Protein AF-A0A3A5J247-F1 (afdb_monomer_lite)

Structure (mmCIF, N/CA/C/O backbone):
data_AF-A0A3A5J247-F1
#
_entry.id   AF-A0A3A5J247-F1
#
loop_
_atom_site.group_PDB
_atom_site.id
_atom_site.type_symbol
_atom_site.label_atom_id
_atom_site.label_alt_id
_atom_site.label_comp_id
_atom_site.label_asym_id
_atom_site.label_entity_id
_atom_site.label_seq_id
_atom_site.pdbx_PDB_ins_code
_atom_site.Cartn_x
_atom_site.Cartn_y
_atom_site.Cartn_z
_atom_site.occupancy
_atom_site.B_iso_or_equiv
_atom_site.auth_seq_id
_atom_site.auth_comp_id
_atom_site.auth_asym_id
_atom_site.auth_atom_id
_atom_site.pdbx_PDB_model_num
ATOM 1 N N . MET A 1 1 ? -22.954 -0.356 50.846 1.00 51.81 1 MET A N 1
ATOM 2 C CA . MET A 1 1 ? -23.616 -1.015 49.688 1.00 51.81 1 MET A CA 1
ATOM 3 C C . MET A 1 1 ? -23.347 -0.262 48.379 1.00 51.81 1 MET A C 1
ATOM 5 O O . MET A 1 1 ? -24.132 -0.297 47.448 1.00 51.81 1 MET A O 1
ATOM 9 N N . ASP A 1 2 ? -22.239 0.470 48.304 1.00 65.31 2 ASP A N 1
ATOM 10 C CA . ASP A 1 2 ? -21.065 0.218 47.459 1.00 65.31 2 ASP A CA 1
ATOM 11 C C . ASP A 1 2 ? -21.167 -0.979 46.493 1.00 65.31 2 ASP A C 1
ATOM 13 O O . ASP A 1 2 ? -21.435 -2.102 46.920 1.00 65.31 2 ASP A O 1
ATOM 17 N N . LYS A 1 3 ? -20.771 -0.701 45.240 1.00 62.69 3 LYS A N 1
ATOM 18 C CA . LYS A 1 3 ? -20.543 -1.591 44.083 1.00 62.69 3 LYS A CA 1
ATOM 19 C C . LYS A 1 3 ? -21.777 -1.869 43.227 1.00 62.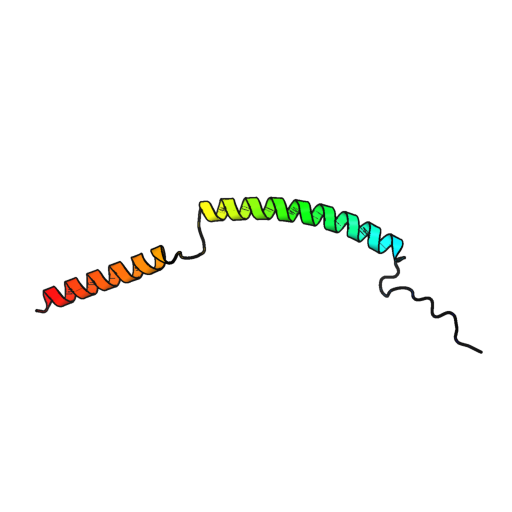69 3 LYS A C 1
ATOM 21 O O . LYS A 1 3 ? -22.469 -2.835 43.483 1.00 62.69 3 LYS A O 1
ATOM 26 N N . GLU A 1 4 ? -21.994 -1.065 42.180 1.00 64.44 4 GLU A N 1
ATOM 27 C CA . GLU A 1 4 ? -22.728 -1.522 40.971 1.00 64.44 4 GLU A CA 1
ATOM 28 C C . GLU A 1 4 ? -22.678 -0.568 39.764 1.00 64.44 4 GLU A C 1
ATOM 30 O O . GLU A 1 4 ? -23.261 -0.859 38.728 1.00 64.44 4 GLU A O 1
ATOM 35 N N . LYS A 1 5 ? -21.956 0.558 39.812 1.00 57.91 5 LYS A N 1
ATOM 36 C CA . LYS A 1 5 ? -21.760 1.382 38.607 1.00 57.91 5 LYS A CA 1
ATOM 37 C C . LYS A 1 5 ? -20.289 1.645 38.353 1.00 57.91 5 LYS A C 1
ATOM 39 O O . LYS A 1 5 ? -19.861 2.788 38.241 1.00 57.91 5 LYS A O 1
ATOM 44 N N . GLU A 1 6 ? -19.526 0.562 38.243 1.00 57.44 6 GLU A N 1
ATOM 45 C CA . GLU A 1 6 ? -18.325 0.565 37.407 1.00 57.44 6 GLU A CA 1
ATOM 46 C C . GLU A 1 6 ? -18.810 0.805 35.973 1.00 57.44 6 GLU A C 1
ATOM 48 O O . GLU A 1 6 ? -19.141 -0.108 35.217 1.00 57.44 6 GLU A O 1
ATOM 53 N N . VAL A 1 7 ? -18.977 2.085 35.639 1.00 60.75 7 VAL A N 1
ATOM 54 C CA . VAL A 1 7 ? -19.145 2.545 34.270 1.00 60.75 7 VAL A CA 1
ATOM 55 C C . VAL A 1 7 ? -17.914 2.030 33.544 1.00 60.75 7 VAL A C 1
ATOM 57 O O . VAL A 1 7 ? -16.820 2.536 33.775 1.00 60.75 7 VAL A O 1
ATOM 60 N N . HIS A 1 8 ? -18.090 1.014 32.699 1.00 55.31 8 HIS A N 1
ATOM 61 C CA . HIS A 1 8 ? -17.098 0.539 31.737 1.00 55.31 8 HIS A CA 1
ATOM 62 C C . HIS A 1 8 ? -16.784 1.664 30.735 1.00 55.31 8 HIS A C 1
ATOM 64 O O . HIS A 1 8 ? -17.126 1.618 29.557 1.00 55.31 8 HIS A O 1
ATOM 70 N N . ARG A 1 9 ? -16.163 2.736 31.218 1.00 57.91 9 ARG A N 1
ATOM 71 C CA . ARG A 1 9 ? -15.554 3.777 30.416 1.00 57.91 9 ARG A CA 1
ATOM 72 C C . ARG A 1 9 ? -14.219 3.191 29.996 1.00 57.91 9 ARG A C 1
ATOM 74 O O . ARG A 1 9 ? -13.322 3.011 30.814 1.00 57.91 9 ARG A O 1
ATOM 81 N N . SER A 1 10 ? -14.141 2.803 28.730 1.00 59.16 10 SER A N 1
ATOM 82 C CA . SER A 1 10 ? -12.906 2.407 28.059 1.00 59.16 10 SER A CA 1
ATOM 83 C C . SER A 1 10 ? -11.777 3.377 28.428 1.00 59.16 10 SER A C 1
ATOM 85 O O . SER A 1 10 ? -11.993 4.585 28.527 1.00 59.16 10 SER A O 1
ATOM 87 N N . LEU A 1 11 ? -10.566 2.848 28.631 1.00 63.31 11 LEU A N 1
ATOM 88 C CA . LEU A 1 11 ? -9.384 3.584 29.115 1.00 63.31 11 LEU A CA 1
ATOM 89 C C . LEU A 1 11 ? -9.019 4.831 28.276 1.00 63.31 11 LEU A C 1
ATOM 91 O O . LEU A 1 11 ? -8.238 5.662 28.725 1.00 63.31 11 LEU A O 1
ATOM 95 N N . SER A 1 12 ? -9.589 4.980 27.076 1.00 62.94 12 SER A N 1
ATOM 96 C CA . SER A 1 12 ? -9.436 6.137 26.189 1.00 62.94 12 SER A CA 1
ATOM 97 C C . SER A 1 12 ? -10.460 7.265 26.409 1.00 62.94 12 SER A C 1
ATOM 99 O O . SER A 1 12 ? -10.323 8.322 25.803 1.00 62.94 12 SER A O 1
ATOM 101 N N . GLY A 1 13 ? -11.492 7.077 27.243 1.00 62.53 13 GLY A N 1
ATOM 102 C CA . GLY A 1 13 ? -12.493 8.109 27.549 1.00 62.53 13 GLY A CA 1
ATOM 103 C C . GLY A 1 13 ? -13.498 8.414 26.426 1.00 62.53 13 GLY A C 1
ATOM 104 O O . GLY A 1 13 ? -14.247 9.385 26.532 1.00 62.53 13 GLY A O 1
ATOM 105 N N . LEU A 1 14 ? -13.564 7.601 25.373 1.00 60.12 14 LEU A N 1
ATOM 106 C CA . LEU A 1 14 ? -14.489 7.781 24.247 1.00 60.12 14 LEU A CA 1
ATOM 107 C C . LEU A 1 14 ? -15.622 6.753 24.295 1.00 60.12 14 LEU A C 1
ATOM 109 O O . LEU A 1 14 ? -15.402 5.596 24.654 1.00 60.12 14 LEU A O 1
ATOM 113 N N . SER A 1 15 ? -16.836 7.170 23.923 1.00 68.12 15 SER A N 1
ATOM 114 C CA . SER A 1 15 ? -17.939 6.232 23.686 1.00 68.12 15 SER A CA 1
ATOM 115 C C . SER A 1 15 ? -17.530 5.222 22.605 1.00 68.12 15 SER A C 1
ATOM 117 O O . SER A 1 15 ? -16.856 5.584 21.639 1.00 68.12 15 SER A O 1
ATOM 119 N N . GLU A 1 16 ? -17.937 3.957 22.738 1.00 67.75 16 GLU A N 1
ATOM 120 C CA . GLU A 1 16 ? -17.645 2.897 21.756 1.00 67.75 16 GLU A CA 1
ATOM 121 C C . GLU A 1 16 ? -18.107 3.288 20.336 1.00 67.75 16 GLU A C 1
ATOM 123 O O . GLU A 1 16 ? -17.479 2.931 19.338 1.00 67.75 16 GLU A O 1
ATOM 128 N N . ALA A 1 17 ? -19.160 4.110 20.259 1.00 72.50 17 ALA A N 1
ATOM 129 C CA . ALA A 1 17 ? -19.665 4.696 19.023 1.00 72.50 17 ALA A CA 1
ATOM 130 C C . ALA A 1 17 ? -18.674 5.683 18.375 1.00 72.50 17 ALA A C 1
ATOM 132 O O . ALA A 1 17 ? -18.392 5.558 17.184 1.00 72.50 17 ALA A O 1
ATOM 133 N N . GLU A 1 18 ? -18.095 6.611 19.145 1.00 69.44 18 GLU A N 1
ATOM 134 C CA . GLU A 1 18 ? -17.123 7.587 18.626 1.00 69.44 18 GLU A CA 1
ATOM 135 C C . GLU A 1 18 ? -15.834 6.899 18.177 1.00 69.44 18 GLU A C 1
ATOM 137 O O . GLU A 1 18 ? -15.336 7.156 17.082 1.00 69.44 18 GLU A O 1
ATOM 142 N N . ALA A 1 19 ? -15.313 5.964 18.978 1.00 78.31 19 ALA A N 1
ATOM 143 C CA . ALA A 1 19 ? -14.100 5.227 18.630 1.00 78.31 19 ALA A CA 1
ATOM 144 C C . ALA A 1 19 ? -14.241 4.486 17.286 1.00 78.31 19 ALA A C 1
ATOM 146 O O . ALA A 1 19 ? -13.302 4.446 16.487 1.00 78.31 19 ALA A O 1
ATOM 147 N N . LYS A 1 20 ? -15.430 3.944 16.999 1.00 78.19 20 LYS A N 1
ATOM 148 C CA . LYS A 1 20 ? -15.730 3.248 15.741 1.00 78.19 20 LYS A CA 1
ATOM 149 C C . LYS A 1 20 ? -15.825 4.198 14.547 1.00 78.19 20 LYS A C 1
ATOM 151 O O . LYS A 1 20 ? -15.458 3.815 13.436 1.00 78.19 20 LYS A O 1
ATOM 156 N N . GLU A 1 21 ? -16.275 5.428 14.763 1.00 81.62 21 GLU A N 1
ATOM 157 C CA . GLU A 1 21 ? -16.375 6.447 13.720 1.00 81.62 21 GLU A CA 1
ATOM 158 C C . GLU A 1 21 ? -14.991 6.958 13.293 1.00 81.62 21 GLU A C 1
ATOM 160 O O . GLU A 1 21 ? -14.682 6.966 12.097 1.00 81.62 21 GLU A O 1
ATOM 165 N N . PHE A 1 22 ? -14.099 7.229 14.255 1.00 81.12 22 PHE A N 1
ATOM 166 C CA . PHE A 1 22 ? -12.687 7.530 13.978 1.00 81.12 22 PHE A CA 1
ATOM 167 C C . PHE A 1 22 ? -11.964 6.358 13.309 1.00 81.12 22 PHE A C 1
ATOM 169 O O . PHE A 1 22 ? -11.216 6.537 12.346 1.00 81.12 22 PHE A O 1
ATOM 176 N N . HIS A 1 23 ? -12.211 5.136 13.780 1.00 83.88 23 HIS A N 1
ATOM 177 C CA . HIS A 1 23 ? -11.597 3.950 13.196 1.00 83.88 23 HIS A CA 1
ATOM 178 C C . HIS A 1 23 ? -12.037 3.737 11.742 1.00 83.88 23 HIS A C 1
ATOM 180 O O . HIS A 1 23 ? -11.215 3.423 10.885 1.00 83.88 23 HIS A O 1
ATOM 186 N N . LYS A 1 24 ? -13.315 3.972 11.428 1.00 86.19 24 LYS A N 1
ATOM 187 C CA . LYS A 1 24 ? -13.841 3.840 10.066 1.00 86.19 24 LY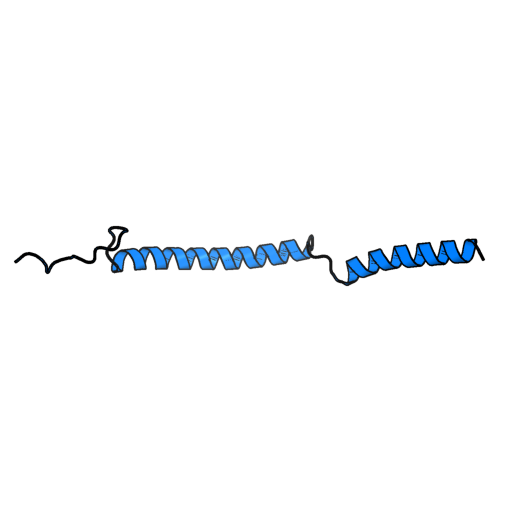S A CA 1
ATOM 188 C C . LYS A 1 24 ? -13.154 4.798 9.093 1.00 86.19 24 LYS A C 1
ATOM 190 O O . LYS A 1 24 ? -12.729 4.361 8.026 1.00 86.19 24 LYS A O 1
ATOM 195 N N . ILE A 1 25 ? -13.023 6.080 9.443 1.00 88.50 25 ILE A N 1
ATOM 196 C CA . ILE A 1 25 ? -12.371 7.055 8.555 1.00 88.50 25 ILE A CA 1
ATOM 197 C C . ILE A 1 25 ? -10.868 6.777 8.407 1.00 88.50 25 ILE A C 1
ATOM 199 O O . ILE A 1 25 ? -10.331 6.899 7.306 1.00 88.50 25 ILE A O 1
ATOM 203 N N . PHE A 1 26 ? -10.208 6.328 9.478 1.00 90.56 26 PHE A N 1
ATOM 204 C CA . PHE A 1 26 ? -8.800 5.933 9.450 1.00 90.56 26 PHE A CA 1
ATOM 205 C C . PHE A 1 26 ? -8.558 4.722 8.542 1.00 90.56 26 PHE A C 1
ATOM 207 O O . PHE A 1 26 ? -7.653 4.743 7.714 1.00 90.56 26 PHE A O 1
ATOM 214 N N . VAL A 1 27 ? -9.385 3.678 8.646 1.00 93.81 27 VAL A N 1
ATOM 215 C CA . VAL A 1 27 ? -9.231 2.465 7.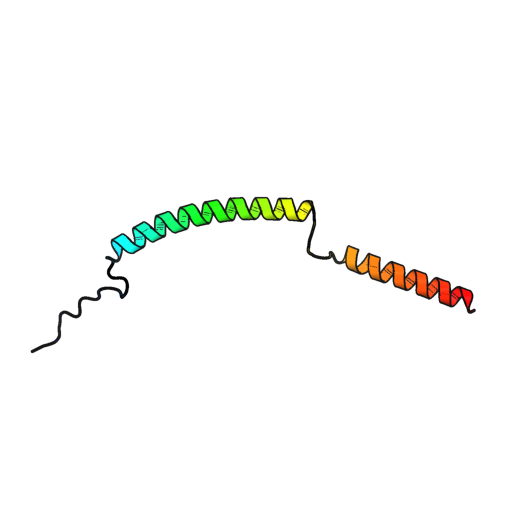829 1.00 93.81 27 VAL A CA 1
ATOM 216 C C . VAL A 1 27 ? -9.470 2.757 6.349 1.00 93.81 27 VAL A C 1
ATOM 218 O O . VAL A 1 27 ? -8.742 2.237 5.508 1.00 93.81 27 VAL A O 1
ATOM 221 N N . VAL A 1 28 ? -10.440 3.614 6.016 1.00 94.38 28 VAL A N 1
ATOM 222 C CA . VAL A 1 28 ? -10.707 4.003 4.622 1.00 94.38 28 VAL A CA 1
ATOM 223 C C . VAL A 1 28 ? -9.510 4.736 4.009 1.00 94.38 28 VAL A C 1
ATOM 225 O O . VAL A 1 28 ? -9.070 4.370 2.919 1.00 94.38 28 VAL A O 1
ATOM 228 N N . SER A 1 29 ? -8.952 5.737 4.696 1.00 93.12 29 SER A N 1
ATOM 229 C CA . SER A 1 29 ? -7.795 6.481 4.181 1.00 93.12 29 SER A CA 1
ATOM 230 C C . SER A 1 29 ? -6.525 5.627 4.142 1.00 93.12 29 SER A C 1
ATOM 232 O O . SER A 1 29 ? -5.784 5.676 3.159 1.00 93.12 29 SER A O 1
ATOM 234 N N . PHE A 1 30 ? -6.309 4.783 5.154 1.00 94.69 30 PHE A N 1
ATOM 235 C CA . PHE A 1 30 ? -5.196 3.839 5.201 1.00 94.69 30 PHE A CA 1
ATOM 236 C C . PHE A 1 30 ? -5.251 2.829 4.049 1.00 94.69 30 PHE A C 1
ATOM 238 O O . PHE A 1 30 ? -4.238 2.595 3.396 1.00 94.69 30 PHE A O 1
ATOM 245 N N . LEU A 1 31 ? -6.430 2.281 3.736 1.00 95.69 31 LEU A N 1
ATOM 246 C CA . LEU A 1 31 ? -6.607 1.369 2.601 1.00 95.69 31 LEU A CA 1
ATOM 247 C C . LEU A 1 31 ? -6.253 2.031 1.269 1.00 95.69 31 LEU A C 1
ATOM 249 O O . LEU A 1 31 ? -5.509 1.450 0.480 1.00 95.69 31 LEU A O 1
ATOM 253 N N . ILE A 1 32 ? -6.740 3.252 1.030 1.00 96.38 32 ILE A N 1
ATOM 254 C CA . ILE A 1 32 ? -6.421 4.007 -0.191 1.00 96.38 32 ILE A CA 1
ATOM 255 C C . ILE A 1 32 ? -4.907 4.238 -0.292 1.00 96.38 32 ILE A C 1
ATOM 257 O O . ILE A 1 32 ? -4.315 4.006 -1.347 1.00 96.38 32 ILE A O 1
ATOM 261 N N . PHE A 1 33 ? -4.264 4.634 0.811 1.00 96.25 33 PHE A N 1
ATOM 262 C CA . PHE A 1 33 ? -2.816 4.823 0.866 1.00 96.25 33 PHE A CA 1
ATOM 263 C C . PHE A 1 33 ? -2.046 3.533 0.553 1.00 96.25 33 PHE A C 1
ATOM 265 O O . PHE A 1 33 ? -1.129 3.559 -0.265 1.00 96.25 33 PHE A O 1
ATOM 272 N N . VAL A 1 34 ? -2.430 2.398 1.147 1.00 96.81 34 VAL A N 1
ATOM 273 C CA . VAL A 1 34 ? -1.766 1.103 0.921 1.00 96.81 34 VAL A CA 1
ATOM 274 C C . VAL A 1 34 ? -1.878 0.663 -0.538 1.00 96.81 34 VAL A C 1
ATOM 276 O O . VAL A 1 34 ? -0.894 0.189 -1.101 1.00 96.81 34 VAL A O 1
ATOM 279 N N . VAL A 1 35 ? -3.032 0.860 -1.181 1.00 97.00 35 VAL A N 1
ATOM 280 C CA . VAL A 1 35 ? -3.211 0.535 -2.607 1.00 97.00 35 VAL A CA 1
ATOM 281 C C . VAL A 1 35 ? -2.258 1.354 -3.479 1.00 97.00 35 VAL A C 1
ATOM 283 O O . VAL A 1 35 ? -1.563 0.795 -4.327 1.00 97.00 35 VAL A O 1
ATOM 286 N N . ILE A 1 36 ? -2.175 2.666 -3.240 1.00 96.94 36 ILE A N 1
ATOM 287 C CA . ILE A 1 36 ? -1.259 3.552 -3.971 1.00 96.94 36 ILE A CA 1
ATOM 288 C C . ILE A 1 36 ? 0.198 3.147 -3.712 1.00 96.94 36 ILE A C 1
ATOM 290 O O . ILE A 1 36 ? 0.985 3.018 -4.652 1.00 96.94 36 ILE A O 1
ATOM 294 N N . ALA A 1 37 ? 0.557 2.901 -2.451 1.00 95.75 37 ALA A N 1
ATOM 295 C CA . ALA A 1 37 ? 1.900 2.493 -2.063 1.00 95.75 37 ALA A CA 1
ATOM 296 C C . ALA A 1 37 ? 2.303 1.168 -2.724 1.00 95.75 37 ALA A C 1
ATOM 298 O O . ALA A 1 37 ? 3.422 1.059 -3.220 1.00 95.75 37 ALA A O 1
ATOM 299 N N . MET A 1 38 ? 1.405 0.185 -2.788 1.00 95.81 38 MET A N 1
ATOM 300 C CA . MET A 1 38 ? 1.659 -1.102 -3.437 1.00 95.81 38 MET A CA 1
ATOM 301 C C . MET A 1 38 ? 2.008 -0.924 -4.921 1.00 95.81 38 MET A C 1
ATOM 303 O O . MET A 1 38 ? 3.002 -1.480 -5.385 1.00 95.81 38 MET A O 1
ATOM 307 N N . ILE A 1 39 ? 1.256 -0.092 -5.650 1.00 95.75 39 ILE A N 1
ATOM 308 C CA . ILE A 1 39 ? 1.527 0.211 -7.066 1.00 95.75 39 ILE A CA 1
ATOM 309 C C . ILE A 1 39 ? 2.893 0.890 -7.224 1.00 95.75 39 ILE A C 1
ATOM 311 O O . ILE A 1 39 ? 3.687 0.493 -8.078 1.00 95.75 39 ILE A O 1
ATOM 315 N N . ALA A 1 40 ? 3.196 1.880 -6.380 1.00 94.81 40 ALA A N 1
ATOM 316 C CA . ALA A 1 40 ? 4.476 2.582 -6.414 1.00 94.81 40 ALA A CA 1
ATOM 317 C C . ALA A 1 40 ? 5.663 1.639 -6.150 1.00 94.81 40 ALA A C 1
ATOM 319 O O . ALA A 1 40 ? 6.666 1.708 -6.858 1.00 94.81 40 ALA A O 1
ATOM 320 N N . HIS A 1 41 ? 5.548 0.718 -5.189 1.00 90.62 41 HIS A N 1
ATOM 321 C CA . HIS A 1 41 ? 6.608 -0.251 -4.898 1.00 90.62 41 HIS A CA 1
ATOM 322 C C . HIS A 1 41 ? 6.819 -1.231 -6.048 1.00 90.62 41 HIS A C 1
ATOM 324 O O . HIS A 1 41 ? 7.966 -1.533 -6.360 1.00 90.62 41 HIS A O 1
ATOM 330 N N . ILE A 1 42 ? 5.751 -1.682 -6.715 1.00 90.75 42 ILE A N 1
ATOM 331 C CA . ILE A 1 42 ? 5.876 -2.516 -7.917 1.00 90.75 42 ILE A CA 1
ATOM 332 C C . ILE A 1 42 ? 6.618 -1.747 -9.015 1.00 90.75 42 ILE A C 1
ATOM 334 O O . ILE A 1 42 ? 7.514 -2.299 -9.646 1.00 90.75 42 ILE A O 1
ATOM 338 N N . LEU A 1 43 ? 6.301 -0.467 -9.224 1.00 90.50 43 LEU A N 1
ATOM 339 C CA . LEU A 1 43 ? 6.980 0.348 -10.232 1.00 90.50 43 LEU A CA 1
ATOM 340 C C . LEU A 1 43 ? 8.473 0.535 -9.913 1.00 90.50 43 LEU A C 1
ATOM 342 O O . LEU A 1 43 ? 9.319 0.356 -10.788 1.00 90.50 43 LEU A O 1
ATOM 346 N N . VAL A 1 44 ? 8.810 0.841 -8.656 1.00 89.38 44 VAL A N 1
ATOM 347 C CA . VAL A 1 44 ? 10.211 0.946 -8.213 1.00 89.38 44 VAL A CA 1
ATOM 348 C C . VAL A 1 44 ? 10.923 -0.401 -8.334 1.00 89.38 44 VAL A C 1
ATOM 350 O O . VAL A 1 44 ? 12.083 -0.436 -8.740 1.00 89.38 44 VAL A O 1
ATOM 353 N N . TRP A 1 45 ? 10.226 -1.508 -8.069 1.00 83.75 45 TRP A N 1
ATOM 354 C CA . TRP A 1 45 ? 10.769 -2.853 -8.240 1.00 83.75 45 TRP A CA 1
ATOM 355 C C . TRP A 1 45 ? 11.159 -3.145 -9.686 1.00 83.75 45 TRP A C 1
ATOM 357 O O . TRP A 1 45 ? 12.192 -3.760 -9.928 1.00 83.75 45 TRP A O 1
ATOM 367 N N . GLN A 1 46 ? 10.359 -2.694 -10.655 1.00 82.12 46 GLN A N 1
ATOM 368 C CA . GLN A 1 46 ? 10.702 -2.828 -12.073 1.00 82.12 46 GLN A CA 1
ATOM 369 C C . GLN A 1 46 ? 11.921 -1.970 -12.448 1.00 82.12 46 GLN A C 1
ATOM 371 O O . GLN A 1 46 ? 12.721 -2.373 -13.287 1.00 82.12 46 GLN A O 1
ATOM 376 N N . TRP A 1 47 ? 12.087 -0.796 -11.830 1.00 80.00 47 TRP A N 1
ATOM 377 C CA . TRP A 1 47 ? 13.199 0.108 -12.136 1.00 80.00 47 TRP A CA 1
ATOM 378 C C . TRP A 1 47 ? 14.536 -0.339 -11.526 1.00 80.00 47 TRP A C 1
ATOM 380 O O . TRP A 1 47 ? 15.566 -0.331 -12.201 1.00 80.00 47 TRP A O 1
ATOM 390 N N . ARG A 1 48 ? 14.538 -0.726 -10.249 1.00 75.88 48 ARG A N 1
ATOM 391 C CA . ARG A 1 48 ? 15.713 -1.190 -9.495 1.00 75.88 48 ARG A CA 1
ATOM 392 C C . ARG A 1 48 ? 15.270 -2.336 -8.578 1.00 75.88 48 ARG A C 1
ATOM 394 O O . ARG A 1 48 ? 14.984 -2.091 -7.403 1.00 75.88 48 ARG A O 1
ATOM 401 N N . PRO A 1 49 ? 15.195 -3.574 -9.096 1.00 73.62 49 PRO A N 1
ATOM 402 C CA . PRO A 1 49 ? 14.808 -4.723 -8.292 1.00 73.62 49 PRO A CA 1
ATOM 403 C C . PRO A 1 49 ? 15.848 -4.924 -7.192 1.00 73.62 49 PRO A C 1
ATOM 405 O O . PRO A 1 49 ? 17.031 -5.118 -7.458 1.00 73.62 49 PRO A O 1
ATOM 408 N N . TRP A 1 50 ? 15.411 -4.818 -5.940 1.00 72.75 50 TRP A N 1
ATOM 409 C CA . TRP A 1 50 ? 16.299 -4.923 -4.782 1.00 72.75 50 TRP A CA 1
ATOM 410 C C . TRP A 1 50 ? 16.472 -6.362 -4.285 1.00 72.75 50 TRP A C 1
ATOM 412 O O . TRP A 1 50 ? 17.366 -6.624 -3.483 1.00 72.75 50 TRP A O 1
ATOM 422 N N . LEU A 1 51 ? 15.640 -7.305 -4.746 1.00 67.69 51 LEU A N 1
ATOM 423 C CA . LEU A 1 51 ? 15.894 -8.729 -4.544 1.00 67.69 51 LEU A CA 1
ATOM 424 C C . LEU A 1 51 ? 16.752 -9.258 -5.689 1.00 67.69 51 LEU A C 1
ATOM 426 O O . LEU A 1 51 ? 16.322 -9.241 -6.842 1.00 67.69 51 LEU A O 1
ATOM 430 N N . LEU A 1 52 ? 17.933 -9.772 -5.333 1.00 64.06 52 LEU A N 1
ATOM 431 C CA . LEU A 1 52 ? 18.767 -10.564 -6.227 1.00 64.06 52 LEU A CA 1
ATOM 432 C C . LEU A 1 52 ? 17.933 -11.744 -6.715 1.00 64.06 52 LEU A C 1
ATOM 434 O O . LEU A 1 52 ? 17.524 -12.606 -5.932 1.00 64.06 52 LEU A O 1
ATOM 438 N N . THR A 1 53 ? 17.657 -11.774 -8.009 1.00 68.06 53 THR A N 1
ATOM 439 C CA . THR A 1 53 ? 17.013 -12.936 -8.604 1.00 68.06 53 THR A CA 1
ATOM 440 C C . THR A 1 53 ? 17.999 -14.114 -8.573 1.00 68.06 53 THR A C 1
ATOM 442 O O . THR A 1 53 ? 19.217 -13.900 -8.594 1.00 68.06 53 THR A O 1
ATOM 445 N N . PRO A 1 54 ? 17.535 -15.379 -8.543 1.00 67.44 54 PRO A N 1
ATOM 446 C CA . PRO A 1 54 ? 18.424 -16.532 -8.687 1.00 67.44 54 PRO A CA 1
ATOM 447 C C . PRO A 1 54 ? 19.323 -16.440 -9.931 1.00 67.44 54 PRO A C 1
ATOM 449 O O . PRO A 1 54 ? 20.430 -16.966 -9.904 1.00 67.44 54 PRO A O 1
ATOM 452 N N . SER A 1 55 ? 18.892 -15.729 -10.982 1.00 64.06 55 SER A N 1
ATOM 453 C CA . SER A 1 55 ? 19.705 -15.421 -12.164 1.00 64.06 55 SER A CA 1
ATOM 454 C C . SER A 1 55 ? 20.887 -14.492 -11.879 1.00 64.06 55 SER A C 1
ATOM 456 O O . SER A 1 55 ? 21.976 -14.756 -12.377 1.00 64.06 55 SER A O 1
ATOM 458 N N . ASP A 1 56 ? 20.727 -13.458 -11.051 1.00 63.03 56 ASP A N 1
ATOM 459 C CA . ASP A 1 56 ? 21.820 -12.525 -10.720 1.00 63.03 56 ASP A CA 1
ATOM 460 C C . ASP A 1 56 ? 22.852 -13.187 -9.797 1.00 63.03 56 ASP A C 1
ATOM 462 O O . ASP A 1 56 ? 24.067 -13.009 -9.943 1.00 63.03 56 ASP A O 1
ATOM 466 N N . ALA A 1 57 ? 22.366 -14.028 -8.876 1.00 66.31 57 ALA A N 1
ATOM 467 C CA . ALA A 1 57 ? 23.220 -14.905 -8.091 1.00 66.31 57 ALA A CA 1
ATOM 468 C C . ALA A 1 57 ? 23.993 -15.859 -9.014 1.00 66.31 57 ALA A C 1
ATOM 470 O O . ALA A 1 57 ? 25.217 -15.888 -8.941 1.00 66.31 57 ALA A O 1
ATOM 471 N N . GLN A 1 58 ? 23.309 -16.565 -9.928 1.00 63.28 58 GLN A N 1
ATOM 472 C CA . GLN A 1 58 ? 23.913 -17.487 -10.902 1.00 63.28 58 GLN A CA 1
ATOM 473 C C . GLN A 1 58 ? 24.939 -16.822 -11.829 1.00 63.28 58 GLN A C 1
ATOM 475 O O . GLN A 1 58 ? 25.983 -17.420 -12.080 1.00 63.28 58 GLN A O 1
ATOM 480 N N . ALA A 1 59 ? 24.697 -15.589 -12.281 1.00 69.56 59 ALA A N 1
ATOM 481 C CA . ALA A 1 59 ? 25.644 -14.833 -13.102 1.00 69.56 59 ALA A CA 1
ATOM 482 C C . ALA A 1 59 ? 26.967 -14.586 -12.359 1.00 69.56 59 ALA A C 1
ATOM 484 O O . ALA A 1 59 ? 28.049 -14.772 -12.917 1.00 69.56 59 ALA A O 1
ATOM 485 N N . SER A 1 60 ? 26.883 -14.261 -11.067 1.00 69.75 60 SER A N 1
ATOM 486 C CA . SER A 1 60 ? 28.050 -14.026 -10.210 1.00 69.75 60 SER A CA 1
ATOM 487 C C . SER A 1 60 ? 28.880 -15.303 -9.995 1.00 69.75 60 SER A C 1
ATOM 489 O O . SER A 1 60 ? 30.108 -15.275 -10.062 1.00 69.75 60 SER A O 1
ATOM 491 N N . ILE A 1 6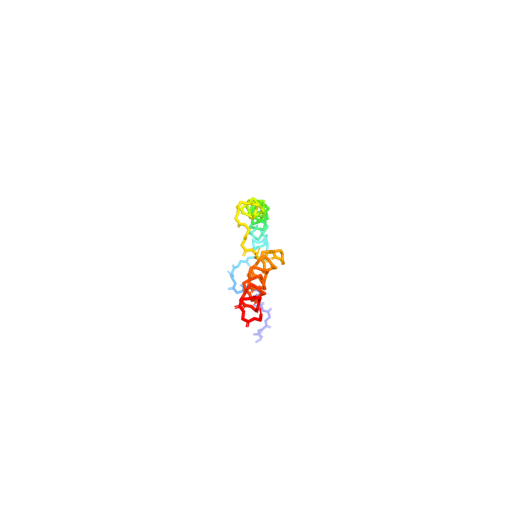1 ? 28.222 -16.448 -9.783 1.00 74.81 61 ILE A N 1
ATOM 492 C CA . ILE A 1 61 ? 28.888 -17.763 -9.649 1.00 74.81 61 ILE A CA 1
ATOM 493 C C . ILE A 1 61 ? 29.396 -18.301 -10.993 1.00 74.81 61 ILE A C 1
ATOM 495 O O . ILE A 1 61 ? 30.368 -19.054 -11.005 1.00 74.81 61 ILE A O 1
ATOM 499 N N . GLY A 1 62 ? 28.768 -17.926 -12.112 1.00 78.69 62 GLY A N 1
ATOM 500 C CA . GLY A 1 62 ? 29.218 -18.259 -13.465 1.00 78.69 62 GLY A CA 1
ATOM 501 C C . GLY A 1 62 ? 30.580 -17.643 -13.776 1.00 78.69 62 GLY A C 1
ATOM 502 O O . GLY A 1 62 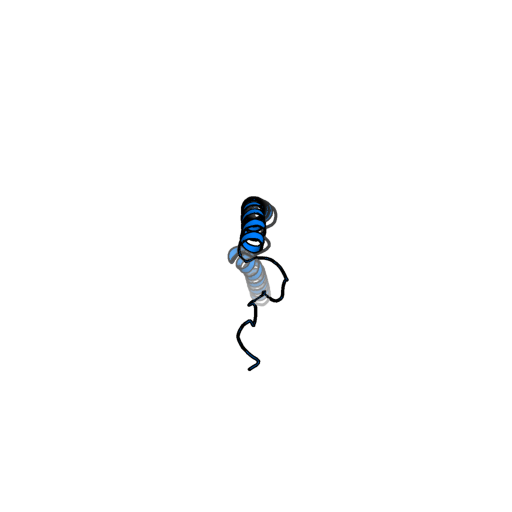? 31.512 -18.367 -14.107 1.00 78.69 62 GLY A O 1
ATOM 503 N N . VAL A 1 63 ? 30.743 -16.340 -13.527 1.00 82.25 63 VAL A N 1
ATOM 504 C CA . VAL A 1 63 ? 32.023 -15.634 -13.741 1.00 82.25 63 VAL A CA 1
ATOM 505 C C . VAL A 1 63 ? 33.161 -16.238 -12.907 1.00 82.25 63 VAL A C 1
ATOM 507 O O . VAL A 1 63 ? 34.281 -16.387 -13.391 1.00 82.25 63 VAL A O 1
ATOM 510 N N . LEU A 1 64 ? 32.883 -16.633 -11.660 1.00 83.19 64 LEU A N 1
ATOM 511 C CA . LEU A 1 64 ? 33.869 -17.293 -10.796 1.00 83.19 64 LEU A CA 1
ATOM 512 C C . LEU A 1 64 ? 34.260 -18.685 -11.310 1.00 83.19 64 LEU A C 1
ATOM 514 O O . LEU A 1 64 ? 35.431 -19.057 -11.240 1.00 83.19 64 LEU A O 1
ATOM 518 N N . LYS A 1 65 ? 33.295 -19.452 -11.828 1.00 84.94 65 LYS A N 1
ATOM 519 C CA . LYS A 1 65 ? 33.553 -20.765 -12.431 1.00 84.94 65 LYS A CA 1
ATOM 520 C C . LYS A 1 65 ? 34.383 -20.649 -13.705 1.00 84.94 65 LYS A C 1
ATOM 522 O O . LYS A 1 65 ? 35.330 -21.415 -13.850 1.00 84.94 65 LYS A O 1
ATOM 527 N N . ASP A 1 66 ? 34.086 -19.671 -14.555 1.00 86.44 66 ASP A N 1
ATOM 528 C CA . ASP A 1 66 ? 34.825 -19.428 -15.797 1.00 86.44 66 ASP A CA 1
ATOM 529 C C . ASP A 1 66 ? 36.263 -18.965 -15.519 1.00 86.44 66 ASP A C 1
ATOM 531 O O . ASP A 1 66 ? 37.216 -19.397 -16.175 1.00 86.44 66 ASP A O 1
ATOM 535 N N . ALA A 1 67 ? 36.456 -18.135 -14.492 1.00 85.00 67 ALA A N 1
ATOM 536 C CA . ALA A 1 67 ? 37.788 -17.759 -14.032 1.00 85.00 67 ALA A CA 1
ATOM 537 C C . ALA A 1 67 ? 38.559 -18.975 -13.490 1.00 85.00 67 ALA A C 1
ATOM 539 O O . ALA A 1 67 ? 39.723 -19.172 -13.836 1.00 85.00 67 ALA A O 1
ATOM 540 N N . ALA A 1 68 ? 37.912 -19.828 -12.691 1.00 86.31 68 ALA A N 1
ATOM 541 C CA . ALA A 1 68 ? 38.528 -21.038 -12.155 1.00 86.31 68 ALA A CA 1
ATOM 542 C C . ALA A 1 68 ? 38.902 -22.043 -13.256 1.00 86.31 68 ALA A C 1
ATOM 544 O O . ALA A 1 68 ? 39.994 -22.610 -13.212 1.00 86.31 68 ALA A O 1
ATOM 545 N N . SER A 1 69 ? 38.047 -22.237 -14.266 1.00 83.94 69 SER A N 1
ATOM 546 C CA . SER A 1 69 ? 38.356 -23.109 -15.403 1.00 83.94 69 SER A CA 1
ATOM 547 C C . SER A 1 69 ? 39.485 -22.549 -16.261 1.00 83.94 69 SER A C 1
ATOM 549 O O . SER A 1 69 ? 40.367 -23.303 -16.658 1.00 83.94 69 SER A O 1
ATOM 551 N N . THR A 1 70 ? 39.510 -21.232 -16.486 1.00 85.44 70 THR A N 1
ATOM 552 C CA . THR A 1 70 ? 40.584 -20.568 -17.241 1.00 85.44 70 THR A CA 1
ATOM 553 C C . THR A 1 70 ? 41.925 -20.707 -16.521 1.00 85.44 70 THR A C 1
ATOM 555 O O . THR A 1 70 ? 42.927 -21.078 -17.134 1.00 85.44 70 THR A O 1
ATOM 558 N N . LEU A 1 71 ? 41.950 -20.497 -15.202 1.00 85.31 71 LEU A N 1
ATOM 559 C CA . LEU A 1 71 ? 43.148 -20.696 -14.386 1.00 85.31 71 LEU A CA 1
ATOM 560 C C . LEU A 1 71 ? 43.603 -22.157 -14.391 1.00 85.31 71 LEU A C 1
ATOM 562 O O . LEU A 1 71 ? 44.788 -22.422 -14.557 1.00 85.31 71 LEU A O 1
ATOM 566 N N . HIS A 1 72 ? 42.674 -23.106 -14.273 1.00 83.75 72 HIS A N 1
ATOM 567 C CA . HIS A 1 72 ? 43.000 -24.529 -14.328 1.00 83.75 72 HIS A CA 1
ATOM 568 C C . HIS A 1 72 ? 43.599 -24.929 -15.685 1.00 83.75 72 HIS A C 1
ATOM 570 O O . HIS A 1 72 ? 44.631 -25.589 -15.721 1.00 83.75 72 HIS A O 1
ATOM 576 N N . SER A 1 73 ? 43.021 -24.445 -16.790 1.00 80.94 73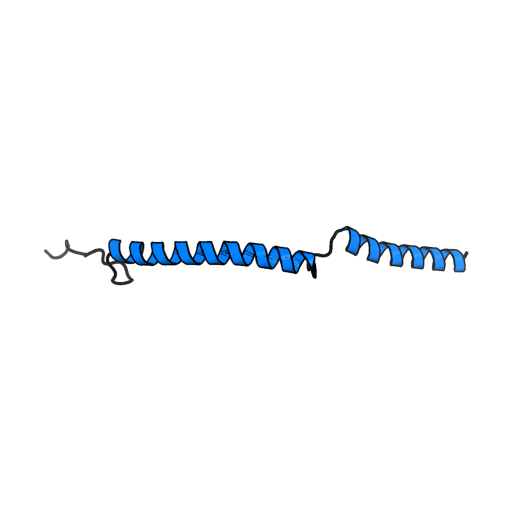 SER A N 1
ATOM 577 C CA . SER A 1 73 ? 43.549 -24.658 -18.147 1.00 80.94 73 SER A CA 1
ATOM 578 C C . SER A 1 73 ? 44.867 -23.934 -18.434 1.00 80.94 73 SER A C 1
ATOM 580 O O . SER A 1 73 ? 45.517 -24.223 -19.426 1.00 80.94 73 SER A O 1
ATOM 582 N N . SER A 1 74 ? 45.252 -22.976 -17.589 1.00 72.94 74 SER A N 1
ATOM 583 C CA . SER A 1 74 ? 46.537 -22.275 -17.698 1.00 72.94 74 SER A CA 1
ATOM 584 C C . SER A 1 74 ? 47.642 -22.949 -16.874 1.00 72.94 74 SER A C 1
ATOM 586 O O . SER A 1 74 ? 48.802 -22.558 -16.977 1.00 72.94 74 SER A O 1
ATOM 588 N N . ILE A 1 75 ? 47.282 -23.910 -16.016 1.00 72.06 75 ILE A N 1
ATOM 589 C CA . ILE A 1 75 ? 48.193 -24.626 -15.110 1.00 72.06 75 ILE A CA 1
ATOM 590 C C . ILE A 1 75 ? 48.460 -26.065 -15.594 1.00 72.06 75 ILE A C 1
ATOM 592 O O . ILE A 1 75 ? 49.513 -26.612 -15.268 1.00 72.06 75 ILE A O 1
ATOM 596 N N . VAL A 1 76 ? 47.540 -26.668 -16.360 1.00 60.59 76 VAL A N 1
ATOM 597 C CA . VAL A 1 76 ? 47.679 -27.991 -17.006 1.00 60.59 76 VAL A CA 1
ATOM 598 C C . VAL A 1 76 ? 47.995 -27.850 -18.487 1.00 60.59 76 VAL A C 1
ATOM 600 O O . VAL A 1 76 ? 47.354 -26.998 -19.135 1.00 60.59 76 VAL A O 1
#

pLDDT: mean 77.69, std 12.9, range [51.81, 97.0]

Radius of gyration: 30.15 Å; chains: 1; bounding box: 72×36×68 Å

Secondary structure (DSSP, 8-state):
---S------TT---HHHHHHHHHHHHHHHHHHHHHHHHHHHHHHHHS--S--HHHHHHHHHHHHHHHHHHHHHH-

Sequence (76 aa):
MDKEKEVHRSLSGLSEAEAKEFHKIFVVSFLIFVVIAMIAHILVWQWRPWLLTPSDAQASIGVLKDAASTLHSSIV

Foldseek 3Di:
DDDDPPPPCDPVNDDPVVVVVVVVVVVVVVVVVVVVVVVVVVVVCVVPNPDCDVVNVVVVVVVVVVVVVVVVVVVD